Protein AF-A0A1H6LTG7-F1 (afdb_monomer_lite)

Structure (mmCIF, N/CA/C/O backbone):
data_AF-A0A1H6LTG7-F1
#
_entry.id   AF-A0A1H6LTG7-F1
#
loop_
_atom_site.group_PDB
_atom_site.id
_atom_site.type_symbol
_atom_site.label_atom_id
_atom_site.label_alt_id
_atom_site.label_comp_id
_atom_site.label_asym_id
_atom_site.label_entity_id
_atom_site.label_seq_id
_atom_site.pdbx_PDB_ins_code
_atom_site.Cartn_x
_atom_site.Cartn_y
_atom_site.Cartn_z
_atom_site.occupancy
_atom_site.B_iso_or_equiv
_atom_site.auth_seq_id
_atom_site.auth_comp_id
_atom_site.auth_asym_id
_atom_site.auth_atom_id
_atom_site.pdbx_PDB_model_num
ATOM 1 N N . MET A 1 1 ? -13.153 15.375 -0.959 1.00 77.06 1 MET A N 1
ATOM 2 C CA . MET A 1 1 ? -12.016 16.156 -0.412 1.00 77.06 1 MET A CA 1
ATOM 3 C C . MET A 1 1 ? -10.772 15.287 -0.510 1.00 77.06 1 MET A C 1
ATOM 5 O O . MET A 1 1 ? -10.849 14.149 -0.073 1.00 77.06 1 MET A O 1
ATOM 9 N N . LEU A 1 2 ? -9.687 15.782 -1.115 1.00 91.19 2 LEU A N 1
ATOM 10 C CA . LEU A 1 2 ? -8.405 15.071 -1.253 1.00 91.19 2 LEU A CA 1
ATOM 11 C C . LEU A 1 2 ? -7.515 15.289 -0.015 1.00 91.19 2 LEU A C 1
ATOM 13 O O . LEU A 1 2 ? -7.693 16.280 0.693 1.00 91.19 2 LEU A O 1
ATOM 17 N N . CYS A 1 3 ? -6.564 14.387 0.246 1.00 93.62 3 CYS A N 1
ATOM 18 C CA . CYS A 1 3 ? -5.505 14.611 1.236 1.00 93.62 3 CYS A CA 1
ATOM 19 C C . CYS A 1 3 ? -4.399 15.485 0.628 1.00 93.62 3 CYS A C 1
ATOM 21 O O . CYS A 1 3 ? -4.392 15.684 -0.585 1.00 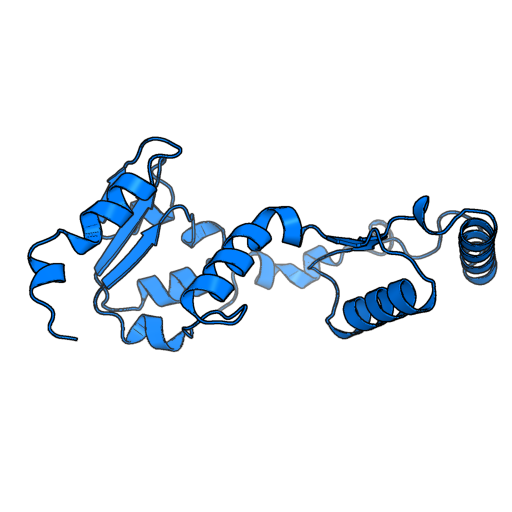93.62 3 CYS A O 1
ATOM 23 N N . ILE A 1 4 ? -3.449 15.965 1.440 1.00 92.00 4 ILE A N 1
ATOM 24 C CA . ILE A 1 4 ? -2.401 16.885 0.966 1.00 92.00 4 ILE A CA 1
ATOM 25 C C . ILE A 1 4 ? -1.670 16.355 -0.272 1.00 92.00 4 ILE A C 1
ATOM 27 O O . ILE A 1 4 ? -1.602 17.058 -1.267 1.00 92.00 4 ILE A O 1
ATOM 31 N N . LYS A 1 5 ? -1.281 15.071 -0.272 1.00 91.31 5 LYS A N 1
ATOM 32 C CA . LYS A 1 5 ? -0.599 14.426 -1.407 1.00 91.31 5 LYS A CA 1
ATOM 33 C C . LYS A 1 5 ? -1.408 14.493 -2.708 1.00 91.31 5 LYS A C 1
ATOM 35 O O . LYS A 1 5 ? -0.837 14.630 -3.779 1.00 91.31 5 LYS A O 1
ATOM 40 N N . GLY A 1 6 ? -2.734 14.378 -2.614 1.00 92.94 6 GLY A N 1
ATOM 41 C CA . GLY A 1 6 ? -3.620 14.497 -3.773 1.00 92.94 6 GLY A CA 1
ATOM 42 C C . GLY A 1 6 ? -3.869 15.949 -4.183 1.00 92.94 6 GLY A C 1
ATOM 43 O O . GLY A 1 6 ? -4.016 16.223 -5.367 1.00 92.94 6 GLY A O 1
ATOM 44 N N . GLN A 1 7 ? -3.908 16.881 -3.225 1.00 92.88 7 GLN A N 1
ATOM 45 C CA . GLN A 1 7 ? -4.085 18.311 -3.502 1.00 92.88 7 GLN A CA 1
ATOM 46 C C . GLN A 1 7 ? -2.851 18.917 -4.182 1.00 92.88 7 GLN A C 1
ATOM 48 O O . GLN A 1 7 ? -2.998 19.713 -5.101 1.00 92.88 7 GLN A O 1
ATOM 53 N N . THR A 1 8 ? -1.653 18.497 -3.775 1.00 91.88 8 THR A N 1
ATOM 54 C CA . THR A 1 8 ? -0.373 18.989 -4.302 1.00 91.88 8 THR A CA 1
ATOM 55 C C . THR A 1 8 ? 0.149 18.143 -5.465 1.00 91.88 8 THR A C 1
ATOM 57 O O . THR A 1 8 ? 1.322 18.231 -5.809 1.00 91.88 8 THR A O 1
ATOM 60 N N . LEU A 1 9 ? -0.683 17.295 -6.086 1.00 90.19 9 LEU A N 1
ATOM 61 C CA . LEU A 1 9 ? -0.235 16.378 -7.142 1.00 90.19 9 LEU A CA 1
ATOM 62 C C . LEU A 1 9 ? 0.473 17.118 -8.288 1.00 90.19 9 LEU A C 1
ATOM 64 O O . LEU A 1 9 ? 1.523 16.674 -8.744 1.00 90.19 9 LEU A O 1
ATOM 68 N N . LEU A 1 10 ? -0.062 18.264 -8.720 1.00 89.19 10 LEU A N 1
ATOM 69 C CA . LEU A 1 10 ? 0.536 19.060 -9.798 1.00 89.19 10 LEU A CA 1
ATOM 70 C C . LEU A 1 10 ? 1.923 19.604 -9.434 1.00 89.19 10 LEU A C 1
ATOM 72 O O . LEU A 1 10 ? 2.761 19.759 -10.313 1.00 89.19 10 LEU A O 1
ATOM 76 N N . GLU A 1 11 ? 2.193 19.820 -8.147 1.00 87.62 11 GLU A N 1
ATOM 77 C CA . GLU A 1 11 ? 3.511 20.236 -7.659 1.00 87.62 11 GLU A CA 1
ATOM 78 C C . GLU A 1 11 ? 4.522 19.080 -7.732 1.00 87.62 11 GLU A C 1
ATOM 80 O O . GLU A 1 11 ? 5.713 19.310 -7.911 1.00 87.62 11 GLU A O 1
ATOM 85 N N . THR A 1 12 ? 4.054 17.826 -7.654 1.00 83.44 12 THR A N 1
ATOM 86 C CA . THR A 1 12 ? 4.918 16.631 -7.732 1.00 83.44 12 THR A CA 1
ATOM 87 C C . THR A 1 12 ? 5.313 16.237 -9.151 1.00 83.44 12 THR A C 1
ATOM 89 O O . THR A 1 12 ? 6.240 15.450 -9.322 1.00 83.44 12 THR A O 1
ATOM 92 N N . VAL A 1 13 ? 4.642 16.781 -10.173 1.00 84.06 13 VAL A N 1
ATOM 93 C CA . VAL A 1 13 ? 5.032 16.556 -11.575 1.00 84.06 13 VAL A CA 1
ATOM 94 C C . VAL A 1 13 ? 6.415 17.161 -11.848 1.00 84.06 13 VAL A C 1
ATOM 96 O O . VAL A 1 13 ? 7.140 16.641 -12.694 1.00 84.06 13 VAL A O 1
ATOM 99 N N . GLY A 1 14 ? 6.810 18.188 -11.084 1.00 80.19 14 GLY A N 1
ATOM 100 C CA . GLY A 1 14 ? 8.103 18.855 -11.201 1.00 80.19 14 GLY A CA 1
ATOM 101 C C . GLY A 1 14 ? 8.227 19.693 -12.471 1.00 80.19 14 GLY A C 1
ATOM 102 O O . GLY A 1 14 ? 7.279 19.843 -13.246 1.00 80.19 14 GLY A O 1
ATOM 103 N N . THR A 1 15 ? 9.412 20.258 -12.683 1.00 82.00 15 THR A N 1
ATOM 104 C CA . THR A 1 15 ? 9.759 20.935 -13.934 1.00 82.00 15 THR A CA 1
ATOM 105 C C . THR A 1 15 ? 10.487 19.986 -14.879 1.00 82.00 15 THR A C 1
ATOM 107 O O . THR A 1 15 ? 10.930 18.905 -14.497 1.00 82.00 15 THR A O 1
ATOM 110 N N . ASP A 1 16 ? 10.682 20.419 -16.118 1.00 77.75 16 ASP A N 1
ATOM 111 C CA . ASP A 1 16 ? 11.511 19.716 -17.098 1.00 77.75 16 ASP A CA 1
ATOM 112 C C . ASP A 1 16 ? 12.950 19.454 -16.608 1.00 77.75 16 ASP A C 1
ATOM 114 O O . ASP A 1 16 ? 13.576 18.489 -17.040 1.00 77.75 16 ASP A O 1
ATOM 118 N N . ASN A 1 17 ? 13.456 20.250 -15.658 1.00 82.75 17 ASN A N 1
ATOM 119 C CA . ASN A 1 17 ? 14.774 20.042 -15.051 1.00 82.75 17 ASN A CA 1
ATOM 120 C C . ASN A 1 17 ? 14.797 18.909 -14.009 1.00 82.75 17 ASN A C 1
ATOM 122 O O . ASN A 1 17 ? 15.867 18.382 -13.714 1.00 82.75 17 ASN A O 1
ATOM 126 N N . ASP A 1 18 ? 13.637 18.523 -13.471 1.00 87.06 18 ASP A N 1
ATOM 127 C CA . ASP A 1 18 ? 13.499 17.492 -12.433 1.00 87.06 18 ASP A CA 1
ATOM 128 C C . ASP A 1 18 ? 13.127 16.120 -13.020 1.00 87.06 18 ASP A C 1
ATOM 130 O O . ASP A 1 18 ? 13.110 15.105 -12.319 1.00 87.06 18 ASP A O 1
ATOM 134 N N . ARG A 1 19 ? 12.802 16.078 -14.317 1.00 90.44 19 ARG A N 1
ATOM 135 C CA . ARG A 1 19 ? 12.249 14.906 -14.998 1.00 90.44 19 ARG A CA 1
ATOM 136 C C . ARG A 1 19 ? 13.238 14.290 -15.978 1.00 90.44 19 ARG A C 1
ATOM 138 O O . ARG A 1 19 ? 14.019 14.962 -16.646 1.00 90.44 19 ARG A O 1
ATOM 145 N N . LEU A 1 20 ? 13.130 12.976 -16.147 1.00 92.31 20 LEU A N 1
ATOM 146 C CA . LEU A 1 20 ? 13.819 12.260 -17.217 1.00 92.31 20 LEU A CA 1
ATOM 147 C C . LEU A 1 20 ? 13.077 12.489 -18.542 1.00 92.31 20 LEU A C 1
ATOM 149 O O . LEU A 1 20 ? 12.098 11.809 -18.837 1.00 92.31 20 LEU A O 1
ATOM 153 N N . LEU A 1 21 ? 13.533 13.469 -19.326 1.00 92.69 21 LEU A N 1
ATOM 154 C CA . LEU A 1 21 ? 12.914 13.833 -20.612 1.00 92.69 21 LEU A CA 1
ATOM 155 C C . LEU A 1 21 ? 13.499 13.094 -21.820 1.00 92.69 21 LEU A C 1
ATOM 157 O O . LEU A 1 21 ? 12.883 13.024 -22.881 1.00 92.69 21 LEU A O 1
ATOM 161 N N . LYS A 1 22 ? 14.712 12.565 -21.674 1.00 94.31 22 LYS A N 1
ATOM 162 C CA . LYS A 1 22 ? 15.433 11.830 -22.713 1.00 94.31 22 LYS A CA 1
ATOM 163 C C . LYS A 1 22 ? 16.238 10.695 -22.084 1.00 94.31 22 LYS A C 1
ATOM 165 O O . LYS A 1 22 ? 16.566 1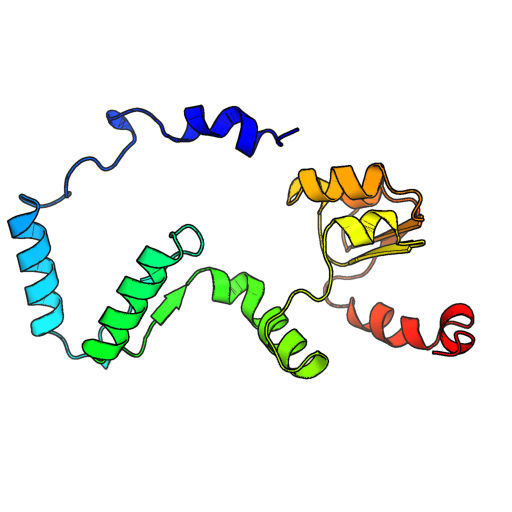0.784 -20.897 1.00 94.31 22 LYS A O 1
ATOM 170 N N . PRO A 1 23 ? 16.587 9.655 -22.855 1.00 95.88 23 PRO A N 1
ATOM 171 C CA . PRO A 1 23 ? 17.505 8.632 -22.386 1.00 95.88 23 PRO A CA 1
ATOM 172 C C . PRO A 1 23 ? 18.833 9.239 -21.928 1.00 95.88 23 PRO A C 1
ATOM 174 O O . PRO A 1 23 ? 19.305 10.235 -22.480 1.00 95.88 23 PRO A O 1
ATOM 177 N N . SER A 1 24 ? 19.456 8.619 -20.928 1.00 93.44 24 SER A N 1
ATOM 178 C CA . SER A 1 24 ? 20.779 9.029 -20.443 1.00 93.44 24 SER A CA 1
ATOM 179 C C . SER A 1 24 ? 21.906 8.676 -21.418 1.00 93.44 24 SER A C 1
ATOM 181 O O . SER A 1 24 ? 22.984 9.262 -21.338 1.00 93.44 24 SER A O 1
ATOM 183 N N . VAL A 1 25 ? 21.668 7.737 -22.341 1.00 91.25 25 VAL A N 1
ATOM 184 C CA . VAL A 1 25 ? 22.652 7.257 -23.318 1.00 91.25 25 VAL A CA 1
ATOM 185 C C . VAL A 1 25 ? 22.011 7.157 -24.702 1.00 91.25 25 VAL A C 1
ATOM 187 O O . VAL A 1 25 ? 21.153 6.304 -24.926 1.00 91.25 25 VAL A O 1
ATOM 190 N N . GLY A 1 26 ? 22.479 7.993 -25.633 1.00 94.25 26 GLY A N 1
ATOM 191 C CA . GLY A 1 26 ? 22.051 7.999 -27.035 1.00 94.25 26 GLY A CA 1
ATOM 192 C C . GLY A 1 26 ? 20.654 8.581 -27.276 1.00 94.25 26 GLY A C 1
ATOM 193 O O . GLY A 1 26 ? 20.045 9.218 -26.417 1.0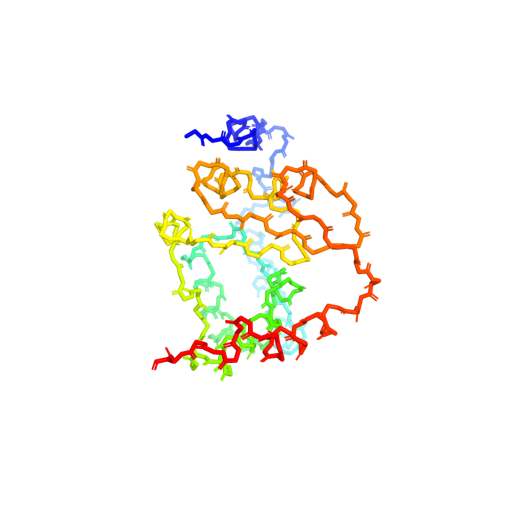0 94.25 26 GLY A O 1
ATOM 194 N N . THR A 1 27 ? 20.164 8.378 -28.492 1.00 97.25 27 THR A N 1
ATOM 195 C CA . THR A 1 27 ? 18.777 8.625 -28.904 1.00 97.25 27 THR A CA 1
ATOM 196 C C . THR A 1 27 ? 17.861 7.483 -28.460 1.00 97.25 27 THR A C 1
ATOM 198 O O . THR A 1 27 ? 18.328 6.386 -28.164 1.00 97.25 27 THR A O 1
ATOM 201 N N . TRP A 1 28 ? 16.541 7.700 -28.470 1.00 97.25 28 TRP A N 1
ATOM 202 C CA . TRP A 1 28 ? 15.560 6.652 -28.153 1.00 97.25 28 TRP A CA 1
ATOM 203 C C . TRP A 1 28 ? 15.787 5.356 -28.943 1.00 97.25 28 TRP A C 1
ATOM 205 O O . TRP A 1 28 ? 15.837 4.280 -28.347 1.00 97.25 28 TRP A O 1
ATOM 215 N N . ASP A 1 29 ? 16.001 5.452 -30.256 1.00 97.62 29 ASP A N 1
ATOM 216 C CA . ASP A 1 29 ? 16.251 4.284 -31.106 1.00 97.62 29 ASP A CA 1
ATOM 217 C C . ASP A 1 29 ? 17.539 3.547 -30.722 1.00 97.62 29 ASP A C 1
ATOM 219 O O . ASP A 1 29 ? 17.576 2.315 -30.715 1.00 97.62 29 ASP A O 1
ATOM 223 N N . GLU A 1 30 ? 18.604 4.281 -30.394 1.00 97.31 30 GLU A N 1
ATOM 224 C CA . GLU A 1 30 ? 19.878 3.701 -29.963 1.00 97.31 30 GLU A CA 1
ATOM 225 C C . GLU A 1 30 ? 19.752 3.025 -28.597 1.00 97.31 30 GLU A C 1
ATOM 227 O O . GLU A 1 30 ? 20.221 1.895 -28.430 1.00 97.31 30 GLU A O 1
ATOM 232 N N . THR A 1 31 ? 19.077 3.660 -27.634 1.00 97.56 31 THR A N 1
ATOM 233 C CA . THR A 1 31 ? 18.830 3.083 -26.308 1.00 97.56 31 THR A CA 1
ATOM 234 C C . THR A 1 31 ? 18.011 1.799 -26.419 1.00 97.56 31 THR A C 1
ATOM 236 O O . THR A 1 31 ? 18.400 0.771 -25.866 1.00 97.56 31 THR A O 1
ATOM 239 N N . ILE A 1 32 ? 16.909 1.818 -27.177 1.00 96.62 32 ILE A N 1
ATOM 240 C CA . ILE A 1 32 ? 16.036 0.650 -27.359 1.00 96.62 32 ILE A CA 1
ATOM 241 C C . ILE A 1 32 ? 16.801 -0.493 -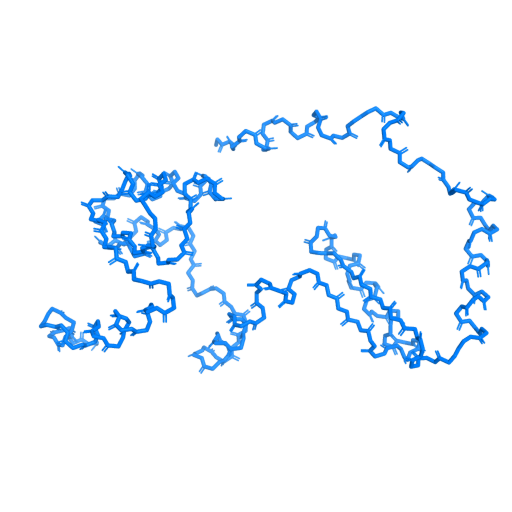28.034 1.00 96.62 32 ILE A C 1
ATOM 243 O O . ILE A 1 32 ? 16.741 -1.631 -27.565 1.00 96.62 32 ILE A O 1
ATOM 247 N N . LYS A 1 33 ? 17.571 -0.210 -29.096 1.00 97.06 33 LYS A N 1
ATOM 248 C CA . LYS A 1 33 ? 18.427 -1.216 -29.754 1.00 97.06 33 LYS A CA 1
ATOM 249 C C . LYS A 1 33 ? 19.459 -1.794 -28.789 1.00 97.06 33 LYS A C 1
ATOM 251 O O . LYS A 1 33 ? 19.681 -3.003 -28.793 1.00 97.06 33 LYS A O 1
ATOM 256 N N . THR A 1 34 ? 20.054 -0.953 -27.949 1.00 96.88 34 THR A N 1
ATOM 257 C CA . THR A 1 34 ? 21.037 -1.374 -26.945 1.00 96.88 34 THR A CA 1
ATOM 258 C C . THR A 1 34 ? 20.409 -2.315 -25.919 1.00 96.88 34 THR A C 1
ATOM 260 O O . THR A 1 34 ? 20.924 -3.412 -25.714 1.00 96.88 34 THR A O 1
ATOM 263 N N . ILE A 1 35 ? 19.256 -1.953 -25.343 1.00 95.81 35 ILE A N 1
ATOM 264 C CA . ILE A 1 35 ? 18.511 -2.809 -24.405 1.00 95.81 35 ILE A CA 1
ATOM 265 C C . ILE A 1 35 ? 18.136 -4.135 -25.078 1.00 95.81 35 ILE A C 1
ATOM 267 O O . ILE A 1 35 ? 18.382 -5.203 -24.522 1.00 95.81 35 ILE A O 1
ATOM 271 N N . ALA A 1 36 ? 17.612 -4.092 -26.306 1.00 96.25 36 ALA A N 1
ATOM 272 C CA . ALA A 1 36 ? 17.255 -5.297 -27.049 1.00 96.25 36 ALA A CA 1
ATOM 273 C C . ALA A 1 36 ? 18.465 -6.218 -27.286 1.00 96.25 36 ALA A C 1
ATOM 275 O O . ALA A 1 36 ? 18.340 -7.439 -27.181 1.00 96.25 36 ALA A O 1
ATOM 276 N N . ASN A 1 37 ? 19.639 -5.653 -27.578 1.00 97.12 37 ASN A N 1
ATOM 277 C CA . ASN A 1 37 ? 20.872 -6.419 -27.737 1.00 97.12 37 ASN A CA 1
ATOM 278 C C . ASN A 1 37 ? 21.334 -7.038 -26.414 1.00 97.12 37 ASN A C 1
ATOM 280 O O . ASN A 1 37 ? 21.680 -8.213 -26.405 1.00 97.12 37 ASN A O 1
ATOM 284 N N . ILE A 1 38 ? 21.262 -6.311 -25.295 1.00 95.94 38 ILE A N 1
ATOM 285 C CA . ILE A 1 38 ? 21.560 -6.863 -23.963 1.00 95.94 38 ILE A CA 1
ATOM 286 C C . ILE A 1 38 ? 20.651 -8.060 -23.672 1.00 95.94 38 ILE A C 1
ATOM 288 O O . ILE A 1 38 ? 21.137 -9.125 -23.299 1.00 95.94 38 ILE A O 1
ATOM 292 N N . PHE A 1 39 ? 19.347 -7.929 -23.912 1.00 96.56 39 PHE A N 1
ATOM 293 C CA . PHE A 1 39 ? 18.390 -9.017 -23.704 1.00 96.56 39 PHE A CA 1
ATOM 294 C C . PHE A 1 39 ? 18.693 -10.241 -24.585 1.00 96.56 39 PHE A C 1
ATOM 296 O O . PHE A 1 39 ? 18.570 -11.380 -24.134 1.00 96.56 39 PHE A O 1
ATOM 303 N N . ARG A 1 40 ? 19.090 -10.028 -25.848 1.00 96.44 40 ARG A N 1
ATOM 304 C CA . ARG A 1 40 ? 19.447 -11.111 -26.784 1.00 96.44 40 ARG A CA 1
ATOM 305 C C . ARG A 1 40 ? 20.758 -11.806 -26.423 1.00 96.44 40 ARG A C 1
ATOM 307 O O . ARG A 1 40 ? 20.869 -13.001 -26.673 1.00 96.44 40 ARG A O 1
ATOM 314 N N . SER A 1 41 ? 21.712 -11.074 -25.856 1.00 97.38 41 SER A N 1
ATOM 315 C CA . SER A 1 41 ? 23.043 -11.587 -25.513 1.00 97.38 41 SER A CA 1
ATOM 316 C C . SER A 1 41 ? 23.101 -12.323 -24.172 1.00 97.38 41 SER A C 1
ATOM 318 O O . SER A 1 41 ? 24.094 -12.994 -23.913 1.00 97.38 41 SER A O 1
ATOM 320 N N . ASN A 1 42 ? 22.069 -12.213 -23.330 1.00 97.00 42 ASN A N 1
ATOM 321 C CA . ASN A 1 42 ? 21.998 -12.880 -22.027 1.00 97.00 42 ASN A CA 1
ATOM 322 C C . ASN A 1 42 ? 20.983 -14.028 -22.043 1.00 97.00 42 ASN A C 1
ATOM 324 O O . ASN A 1 42 ? 20.009 -14.026 -22.814 1.00 97.00 42 ASN A O 1
ATOM 328 N N . LYS A 1 43 ? 21.198 -15.023 -21.176 1.00 96.50 43 LYS A N 1
ATOM 329 C CA . LYS A 1 43 ? 20.218 -16.096 -20.992 1.00 96.50 43 LYS A CA 1
ATOM 330 C C . LYS A 1 43 ? 18.975 -15.557 -20.283 1.00 96.50 43 LYS A C 1
ATOM 332 O O . LYS A 1 43 ? 19.012 -14.535 -19.605 1.00 96.50 43 LYS A O 1
ATOM 337 N N . LYS A 1 44 ? 17.834 -16.222 -20.466 1.00 94.62 44 LYS A N 1
ATOM 338 C CA . LYS A 1 44 ? 16.543 -15.711 -19.965 1.00 94.62 44 LYS A CA 1
ATOM 339 C C . LYS A 1 44 ? 16.423 -15.763 -18.444 1.00 94.62 44 LYS A C 1
ATOM 341 O O . LYS A 1 44 ? 15.777 -14.902 -17.861 1.00 94.62 44 LYS A O 1
ATOM 346 N N . ASP A 1 45 ? 17.073 -16.737 -17.824 1.00 95.31 45 ASP A N 1
ATOM 347 C CA . ASP A 1 45 ? 17.205 -16.909 -16.377 1.00 95.31 45 ASP A CA 1
ATOM 348 C C . ASP A 1 45 ? 18.156 -15.891 -15.724 1.00 95.31 45 ASP A C 1
ATOM 350 O O . ASP A 1 45 ? 18.048 -15.648 -14.525 1.00 95.31 45 ASP A O 1
ATOM 354 N N . GLU A 1 46 ? 19.027 -15.246 -16.503 1.00 96.00 46 GLU A N 1
ATOM 355 C CA . GLU A 1 46 ? 19.924 -14.170 -16.050 1.00 96.00 46 GLU A CA 1
ATOM 356 C C . GLU A 1 46 ? 19.254 -12.781 -16.091 1.00 96.00 46 GLU A C 1
ATOM 358 O O . GLU A 1 46 ? 19.827 -11.794 -15.631 1.00 96.00 46 GLU A O 1
ATOM 363 N N . ILE A 1 47 ? 18.034 -12.683 -16.630 1.00 96.62 47 ILE A N 1
ATOM 364 C CA . ILE A 1 47 ? 17.280 -11.431 -16.747 1.00 96.62 47 ILE A CA 1
ATOM 365 C C . ILE A 1 47 ? 16.194 -11.392 -15.672 1.00 96.62 47 ILE A C 1
ATOM 367 O O . ILE A 1 47 ? 15.462 -12.363 -15.476 1.00 96.62 47 ILE A O 1
ATOM 371 N N . ALA A 1 48 ? 16.056 -10.242 -15.009 1.00 96.06 48 ALA A N 1
ATOM 372 C CA . ALA A 1 48 ? 14.975 -9.966 -14.073 1.00 96.06 48 ALA A CA 1
ATOM 373 C C . ALA A 1 48 ? 14.288 -8.635 -14.391 1.00 96.06 48 ALA A C 1
ATOM 375 O O . ALA A 1 48 ? 14.934 -7.664 -14.790 1.00 96.06 48 ALA A O 1
ATOM 376 N N . LEU A 1 49 ? 12.971 -8.597 -14.193 1.00 95.75 49 LEU A N 1
ATOM 377 C CA . LEU A 1 49 ? 12.151 -7.397 -14.303 1.00 95.75 49 LEU A CA 1
ATOM 378 C C . LEU A 1 49 ? 11.613 -7.042 -12.918 1.00 95.75 49 LEU A C 1
ATOM 380 O O . LEU A 1 49 ? 10.837 -7.800 -12.337 1.00 95.75 49 LEU A O 1
ATOM 384 N N . TYR A 1 50 ? 12.010 -5.881 -12.404 1.00 96.00 50 TYR A N 1
ATOM 385 C CA . TYR A 1 50 ? 11.457 -5.324 -11.174 1.00 96.00 50 TYR A CA 1
ATOM 386 C C . TYR A 1 50 ? 10.523 -4.166 -11.524 1.00 96.00 50 TYR A C 1
ATOM 388 O O . TYR A 1 50 ? 10.965 -3.091 -11.927 1.00 96.00 50 TYR A O 1
ATOM 396 N N . LEU A 1 51 ? 9.223 -4.431 -11.447 1.00 95.50 51 LEU A N 1
ATOM 397 C CA . LEU A 1 51 ? 8.147 -3.530 -11.840 1.00 95.50 51 LEU A CA 1
ATOM 398 C C . LEU A 1 51 ? 7.660 -2.681 -10.660 1.00 95.50 51 LEU A C 1
ATOM 400 O O . LEU A 1 51 ? 8.123 -2.806 -9.524 1.00 95.50 51 LEU A O 1
ATOM 404 N N . SER A 1 52 ? 6.685 -1.819 -10.938 1.00 93.88 52 SER A N 1
ATOM 405 C CA . SER A 1 52 ? 6.159 -0.849 -9.986 1.00 93.88 52 SER A CA 1
ATOM 406 C C . SER A 1 52 ? 4.633 -0.916 -9.899 1.00 93.88 52 SER A C 1
ATOM 408 O O . SER A 1 52 ? 3.937 -0.919 -10.908 1.00 93.88 52 SER A O 1
ATOM 410 N N . GLY A 1 53 ? 4.107 -0.899 -8.673 1.00 91.38 53 GLY A N 1
ATOM 411 C CA . GLY A 1 53 ? 2.676 -0.766 -8.382 1.00 91.38 53 GLY A CA 1
ATOM 412 C C . GLY A 1 53 ? 2.109 0.633 -8.658 1.00 91.38 53 GLY A C 1
ATOM 413 O O . GLY A 1 53 ? 0.929 0.862 -8.426 1.00 91.38 53 GLY A O 1
ATOM 414 N N . GLN A 1 54 ? 2.939 1.574 -9.117 1.00 92.75 54 GLN A N 1
ATOM 415 C CA . GLN A 1 54 ? 2.532 2.895 -9.600 1.00 92.75 54 GLN A CA 1
ATOM 416 C C . GLN A 1 54 ? 2.297 2.917 -11.119 1.00 92.75 54 GLN A C 1
ATOM 418 O O . GLN A 1 54 ? 1.866 3.939 -11.648 1.00 92.75 54 GLN A O 1
ATOM 423 N N . MET A 1 55 ? 2.592 1.821 -11.824 1.00 94.62 55 MET A N 1
ATOM 424 C CA . MET A 1 55 ? 2.293 1.679 -13.249 1.00 94.62 55 MET A CA 1
ATOM 425 C C . MET A 1 55 ? 0.784 1.562 -13.486 1.00 94.62 55 MET A C 1
ATOM 427 O O . MET A 1 55 ? 0.041 1.083 -12.625 1.00 94.62 55 MET A O 1
ATOM 431 N N . LEU A 1 56 ? 0.337 1.962 -14.678 1.00 96.50 56 LEU A N 1
ATOM 432 C CA . LEU A 1 56 ? -1.032 1.703 -15.111 1.00 96.50 56 LEU A CA 1
ATOM 433 C C . LEU A 1 56 ? -1.243 0.200 -15.340 1.00 96.50 56 LEU A C 1
ATOM 435 O O . LEU A 1 56 ? -0.290 -0.558 -15.555 1.00 96.50 56 LEU A O 1
ATOM 439 N N . MET A 1 57 ? -2.503 -0.240 -15.313 1.00 94.81 57 MET A N 1
ATOM 440 C CA . MET A 1 57 ? -2.827 -1.653 -15.532 1.00 94.81 57 MET A CA 1
ATOM 441 C C . MET A 1 57 ? -2.403 -2.119 -16.927 1.00 94.81 57 MET A C 1
ATOM 443 O O . MET A 1 57 ? -1.915 -3.236 -17.087 1.00 94.81 57 MET A O 1
ATOM 447 N N . GLU A 1 58 ? -2.543 -1.254 -17.927 1.00 97.19 58 GLU A N 1
ATOM 448 C CA . GLU A 1 58 ? -2.146 -1.493 -19.309 1.00 97.19 58 GLU A CA 1
ATOM 449 C C . GLU A 1 58 ? -0.630 -1.693 -19.429 1.00 97.19 58 GLU A C 1
ATOM 451 O O . GLU A 1 58 ? -0.181 -2.634 -20.087 1.00 97.19 58 GLU A O 1
ATOM 456 N N . ASP A 1 59 ? 0.164 -0.869 -18.740 1.00 96.19 59 ASP A N 1
ATOM 457 C CA . ASP A 1 59 ? 1.625 -0.968 -18.756 1.00 96.19 59 ASP A CA 1
ATOM 458 C C . ASP A 1 59 ? 2.101 -2.261 -18.080 1.00 96.19 59 ASP A C 1
ATOM 460 O O . ASP A 1 59 ? 2.968 -2.966 -18.605 1.00 96.19 59 ASP A O 1
ATOM 464 N N . LEU A 1 60 ? 1.502 -2.612 -16.934 1.00 94.94 60 LEU A N 1
ATOM 465 C CA . LEU A 1 60 ? 1.775 -3.876 -16.245 1.00 94.94 60 LEU A CA 1
ATOM 466 C C . LEU A 1 60 ? 1.401 -5.078 -17.112 1.00 94.94 60 LEU A C 1
ATOM 468 O O . LEU A 1 60 ? 2.165 -6.043 -17.185 1.00 94.94 60 LEU A O 1
ATOM 472 N N . TYR A 1 61 ? 0.261 -5.014 -17.802 1.00 95.62 61 TYR A N 1
ATOM 473 C CA . TYR A 1 61 ? -0.171 -6.054 -18.729 1.00 95.62 61 TYR A CA 1
ATOM 474 C C . TYR A 1 61 ? 0.839 -6.246 -19.866 1.00 95.62 61 TYR A C 1
ATOM 476 O O . TYR A 1 61 ? 1.249 -7.376 -20.139 1.00 95.62 61 TYR A O 1
ATOM 484 N N . VAL A 1 62 ? 1.290 -5.160 -20.503 1.00 97.31 62 VAL A N 1
ATOM 485 C CA . VAL A 1 62 ? 2.290 -5.221 -21.580 1.00 97.31 62 VAL A CA 1
ATOM 486 C C . VAL A 1 62 ? 3.615 -5.786 -21.067 1.00 97.31 62 VAL A C 1
ATOM 488 O O . VAL A 1 62 ? 4.173 -6.680 -21.705 1.00 97.31 62 VAL A O 1
ATOM 491 N N . ALA A 1 63 ? 4.097 -5.332 -19.905 1.00 96.00 63 ALA A N 1
ATOM 492 C CA . ALA A 1 63 ? 5.336 -5.825 -19.305 1.00 96.00 63 ALA A CA 1
ATOM 493 C C . ALA A 1 63 ? 5.263 -7.326 -18.981 1.00 96.00 63 ALA A C 1
ATOM 495 O O . ALA A 1 63 ? 6.185 -8.081 -19.301 1.00 96.00 63 ALA A O 1
ATOM 496 N N . LYS A 1 64 ? 4.143 -7.780 -18.404 1.00 95.06 64 LYS A N 1
ATOM 497 C CA . LYS A 1 64 ? 3.909 -9.194 -18.093 1.00 95.06 64 LYS A CA 1
ATOM 498 C C . LYS A 1 64 ? 3.826 -10.043 -19.360 1.00 95.06 64 LYS A C 1
ATOM 500 O O . LYS A 1 64 ? 4.500 -11.068 -19.447 1.00 95.06 64 LYS A O 1
ATOM 505 N N . LYS A 1 65 ? 3.071 -9.590 -20.363 1.00 96.81 65 LYS A N 1
ATOM 506 C CA . LYS A 1 65 ? 2.953 -10.270 -21.659 1.00 96.81 65 LYS A CA 1
ATOM 507 C C . LYS A 1 65 ? 4.302 -10.376 -22.365 1.00 96.81 65 LYS A C 1
ATOM 509 O O . LYS A 1 65 ? 4.612 -11.419 -22.940 1.00 96.81 65 LYS A O 1
ATOM 514 N N . PHE A 1 66 ? 5.110 -9.318 -22.315 1.00 96.44 66 PHE A N 1
ATOM 515 C CA . PHE A 1 66 ? 6.473 -9.331 -22.835 1.00 96.44 66 PHE A CA 1
ATOM 516 C C . PHE A 1 66 ? 7.336 -10.366 -22.107 1.00 96.44 66 PHE A C 1
ATOM 518 O O . PHE A 1 66 ? 7.958 -11.190 -22.772 1.00 96.44 66 PHE A O 1
ATOM 525 N N . ALA A 1 67 ? 7.334 -10.369 -20.771 1.00 96.12 67 ALA A N 1
ATOM 526 C CA . ALA A 1 67 ? 8.105 -11.321 -19.974 1.00 96.12 67 ALA A CA 1
ATOM 527 C C . ALA A 1 67 ? 7.754 -12.774 -20.328 1.00 96.12 67 ALA A C 1
ATOM 529 O O . ALA A 1 67 ? 8.646 -13.566 -20.620 1.00 96.12 67 ALA A O 1
ATOM 530 N N . GLU A 1 68 ? 6.459 -13.098 -20.393 1.00 95.44 68 GLU A N 1
ATOM 531 C CA . GLU A 1 68 ? 5.978 -14.436 -20.754 1.00 95.44 68 GLU A CA 1
ATOM 532 C C . GLU A 1 68 ? 6.356 -14.823 -22.185 1.00 95.44 68 GLU A C 1
ATOM 534 O O . GLU A 1 68 ? 6.869 -15.915 -22.414 1.00 95.44 68 GLU A O 1
ATOM 539 N N . SER A 1 69 ? 6.173 -13.912 -23.144 1.00 95.81 69 SER A N 1
ATOM 540 C CA . SER A 1 69 ? 6.493 -14.172 -24.555 1.00 95.81 69 SER A CA 1
ATOM 541 C C . SER A 1 69 ? 8.001 -14.304 -24.797 1.00 95.81 69 SER A C 1
ATOM 543 O O . SER A 1 69 ? 8.423 -14.995 -25.721 1.00 95.81 69 SER A O 1
ATOM 545 N N . TYR A 1 70 ? 8.820 -13.628 -23.988 1.00 95.94 70 TYR A N 1
ATOM 546 C CA . TYR A 1 70 ? 10.280 -13.658 -24.082 1.00 95.94 70 TYR A CA 1
ATOM 547 C C . TYR A 1 70 ? 10.921 -14.793 -23.262 1.00 95.94 70 TYR A C 1
ATOM 549 O O . TYR A 1 70 ? 12.096 -15.108 -23.468 1.00 95.94 70 TYR A O 1
ATOM 557 N N . GLY A 1 71 ? 10.165 -15.408 -22.345 1.00 95.88 71 GLY A N 1
ATOM 558 C CA . GLY A 1 71 ? 10.624 -16.484 -21.463 1.00 95.88 71 GLY A CA 1
ATOM 559 C C . GLY A 1 71 ? 11.326 -16.015 -20.182 1.00 95.88 71 GLY A C 1
ATOM 560 O O . GLY A 1 71 ? 12.160 -16.745 -19.653 1.00 95.88 71 GLY A O 1
ATOM 561 N N . ILE A 1 72 ? 11.034 -14.806 -19.690 1.00 96.31 72 ILE A N 1
ATOM 562 C CA . ILE A 1 72 ? 11.573 -14.281 -18.423 1.00 96.31 72 ILE A CA 1
ATOM 563 C C . ILE A 1 72 ? 10.652 -14.690 -17.278 1.00 96.31 72 ILE A C 1
ATOM 565 O O . ILE A 1 72 ? 9.503 -14.254 -17.206 1.00 96.31 72 ILE A O 1
ATOM 569 N N . ASN A 1 73 ? 11.192 -15.474 -16.347 1.00 93.25 73 ASN A N 1
ATOM 570 C CA . ASN A 1 73 ? 10.453 -15.949 -15.175 1.00 93.25 73 ASN A CA 1
ATOM 571 C C . ASN A 1 73 ? 10.695 -15.097 -13.919 1.00 93.25 73 ASN A C 1
ATOM 573 O O . ASN A 1 73 ? 9.883 -15.123 -12.997 1.00 93.25 73 ASN A O 1
ATOM 577 N N . ASN A 1 74 ? 11.780 -14.319 -13.882 1.00 95.19 74 ASN A N 1
ATOM 578 C CA . ASN A 1 74 ? 12.138 -13.487 -12.734 1.00 95.19 74 ASN A CA 1
ATOM 579 C C . ASN A 1 74 ? 11.432 -12.126 -12.825 1.00 95.19 74 ASN A C 1
ATOM 581 O O . ASN A 1 74 ? 12.018 -11.136 -13.263 1.00 95.19 74 ASN A O 1
ATOM 585 N N . ILE A 1 75 ? 10.156 -12.086 -12.451 1.00 94.50 75 ILE A N 1
ATOM 586 C CA . ILE A 1 75 ? 9.336 -10.871 -12.457 1.00 94.50 75 ILE A CA 1
ATOM 587 C C . ILE A 1 75 ? 8.798 -10.586 -11.058 1.00 94.50 75 ILE A C 1
ATOM 589 O O . ILE A 1 75 ? 8.106 -11.410 -10.469 1.00 94.50 75 ILE A O 1
ATOM 593 N N . GLU A 1 76 ? 9.117 -9.409 -10.531 1.00 94.50 76 GLU A N 1
ATOM 594 C CA . GLU A 1 76 ? 8.728 -8.976 -9.188 1.00 94.50 76 GLU A CA 1
ATOM 595 C C . GLU A 1 76 ? 8.310 -7.505 -9.184 1.00 94.50 76 GLU A C 1
ATOM 597 O O . GLU A 1 76 ? 8.532 -6.778 -10.149 1.00 94.50 76 GLU A O 1
ATOM 602 N N . SER A 1 77 ? 7.688 -7.051 -8.097 1.00 93.38 77 SER A N 1
ATOM 603 C CA . SER A 1 77 ? 7.374 -5.632 -7.886 1.00 93.38 77 SER A CA 1
ATOM 604 C C . SER A 1 77 ? 7.401 -5.273 -6.405 1.00 93.38 77 SER A C 1
ATOM 606 O O . SER A 1 77 ? 7.388 -6.148 -5.536 1.00 93.38 77 SER A O 1
ATOM 608 N N . ASN A 1 78 ? 7.347 -3.977 -6.097 1.00 92.56 78 ASN A N 1
ATOM 609 C CA . ASN A 1 78 ? 7.229 -3.496 -4.718 1.00 92.56 78 ASN A CA 1
ATOM 610 C C . ASN A 1 78 ? 6.005 -4.070 -3.974 1.00 92.56 78 ASN A C 1
ATOM 612 O O . ASN A 1 78 ? 6.038 -4.172 -2.749 1.00 92.56 78 ASN A O 1
ATOM 616 N N . SER A 1 79 ? 4.956 -4.494 -4.689 1.00 87.12 79 SER A N 1
ATOM 617 C CA . SER A 1 79 ? 3.757 -5.103 -4.100 1.00 87.12 79 SER A CA 1
ATOM 618 C C . SER A 1 79 ? 4.044 -6.424 -3.375 1.00 87.12 79 SER A C 1
ATOM 620 O O . SER A 1 79 ? 3.316 -6.784 -2.449 1.00 87.12 79 SER A O 1
ATOM 622 N N . ARG A 1 80 ? 5.130 -7.130 -3.730 1.00 90.00 80 ARG A N 1
ATOM 623 C CA . ARG A 1 80 ? 5.551 -8.368 -3.056 1.00 90.00 80 ARG A CA 1
ATOM 624 C C . ARG A 1 80 ? 5.823 -8.148 -1.570 1.00 90.00 80 ARG A C 1
ATOM 626 O O . ARG A 1 80 ? 5.471 -8.992 -0.752 1.00 90.00 80 ARG A O 1
ATOM 633 N N . LEU A 1 81 ? 6.441 -7.018 -1.233 1.00 88.88 81 LEU A N 1
ATOM 634 C CA . LEU A 1 81 ? 6.890 -6.718 0.126 1.00 88.88 81 LEU A CA 1
ATOM 635 C C . LEU A 1 81 ? 5.750 -6.285 1.050 1.00 88.88 81 LEU A C 1
ATOM 637 O O . LEU A 1 81 ? 5.862 -6.460 2.258 1.00 88.88 81 LEU A O 1
ATOM 641 N N . CYS A 1 82 ? 4.672 -5.717 0.503 1.00 89.62 82 CYS A N 1
ATOM 642 C CA . CYS A 1 82 ? 3.580 -5.169 1.307 1.00 89.62 82 CYS A CA 1
ATOM 643 C C . CYS A 1 82 ? 2.284 -5.982 1.254 1.00 89.62 82 CYS A C 1
ATOM 645 O O . CYS A 1 82 ? 1.596 -6.049 2.266 1.00 89.62 82 CYS A O 1
ATOM 647 N N . MET A 1 83 ? 1.943 -6.596 0.116 1.00 92.38 83 MET A N 1
ATOM 648 C CA . MET A 1 83 ? 0.616 -7.195 -0.083 1.00 92.38 83 MET A CA 1
ATOM 649 C C . MET A 1 83 ? 0.627 -8.720 -0.179 1.00 92.38 83 MET A C 1
ATOM 651 O O . MET A 1 83 ? -0.413 -9.334 0.031 1.00 92.38 83 MET A O 1
ATOM 655 N N . TYR A 1 84 ? 1.764 -9.362 -0.472 1.00 91.50 84 TYR A N 1
ATOM 656 C CA . TYR A 1 84 ? 1.786 -10.796 -0.797 1.00 91.50 84 TYR A CA 1
ATOM 657 C C . TYR A 1 84 ? 1.232 -11.698 0.319 1.00 91.50 84 TYR A C 1
ATOM 659 O O . TYR A 1 84 ? 0.495 -12.641 0.044 1.00 91.50 84 TYR A O 1
ATOM 667 N N . SER A 1 85 ? 1.534 -11.397 1.585 1.00 92.44 85 SER A N 1
ATOM 668 C CA . SER A 1 85 ? 0.981 -12.139 2.727 1.00 92.44 85 SER A CA 1
ATOM 669 C C . SER A 1 85 ? -0.543 -12.012 2.816 1.00 92.44 85 SER A C 1
ATOM 671 O O . SER A 1 85 ? -1.227 -13.006 3.057 1.00 92.44 85 SER A O 1
ATOM 673 N N . THR A 1 86 ? -1.083 -10.817 2.566 1.00 92.50 86 THR A N 1
ATOM 674 C CA . THR A 1 86 ? -2.529 -10.561 2.515 1.00 92.50 86 THR A CA 1
ATOM 675 C C . THR A 1 86 ? -3.193 -11.295 1.353 1.00 92.50 86 THR A C 1
ATOM 677 O O . THR A 1 86 ? -4.237 -11.905 1.556 1.00 92.50 86 THR A O 1
ATOM 680 N N . VAL A 1 87 ? -2.573 -11.312 0.168 1.00 92.75 87 VAL A N 1
ATOM 681 C CA . VAL A 1 87 ? -3.069 -12.055 -1.006 1.00 92.75 87 VAL A CA 1
ATOM 682 C C . VAL A 1 87 ? -3.253 -13.537 -0.672 1.00 92.75 87 VAL A C 1
ATOM 684 O O . VAL A 1 87 ? -4.309 -14.118 -0.927 1.00 92.75 87 VAL A O 1
ATOM 687 N N . GLU A 1 88 ? -2.243 -14.161 -0.064 1.00 94.81 88 GLU A N 1
ATOM 688 C CA . GLU A 1 88 ? -2.304 -15.579 0.299 1.00 94.81 88 GLU A CA 1
ATOM 689 C C . GLU A 1 88 ? -3.321 -15.856 1.415 1.00 94.81 88 GLU A C 1
ATOM 691 O O . GLU A 1 88 ? -3.991 -16.889 1.387 1.00 94.81 88 GLU A O 1
ATOM 696 N N . ALA A 1 89 ? -3.493 -14.935 2.367 1.00 92.94 89 ALA A N 1
ATOM 697 C CA . ALA A 1 89 ? -4.539 -15.037 3.383 1.00 92.94 89 ALA A CA 1
ATOM 698 C C . ALA A 1 89 ? -5.949 -14.928 2.769 1.00 92.94 89 ALA A C 1
ATOM 700 O O . ALA A 1 89 ? -6.800 -15.772 3.047 1.00 92.94 89 ALA A O 1
ATOM 701 N N . ASN A 1 90 ? -6.179 -13.958 1.879 1.00 94.38 90 ASN A N 1
ATOM 702 C CA . ASN A 1 90 ? -7.462 -13.757 1.202 1.00 94.38 90 ASN A CA 1
ATOM 703 C C . ASN A 1 90 ? -7.838 -14.951 0.323 1.00 94.38 90 ASN A C 1
ATOM 705 O O . ASN A 1 90 ? -8.976 -15.405 0.371 1.00 94.38 90 ASN A O 1
ATOM 709 N N . LYS A 1 91 ? -6.885 -15.539 -0.408 1.00 95.38 91 LYS A N 1
ATOM 710 C CA . LYS A 1 91 ? -7.140 -16.771 -1.170 1.00 95.38 91 LYS A CA 1
ATOM 711 C C . LYS A 1 91 ? -7.569 -17.931 -0.273 1.00 95.38 91 LYS A C 1
ATOM 713 O O . LYS A 1 91 ? -8.465 -18.678 -0.649 1.00 95.38 91 LYS A O 1
ATOM 718 N N . ARG A 1 92 ? -6.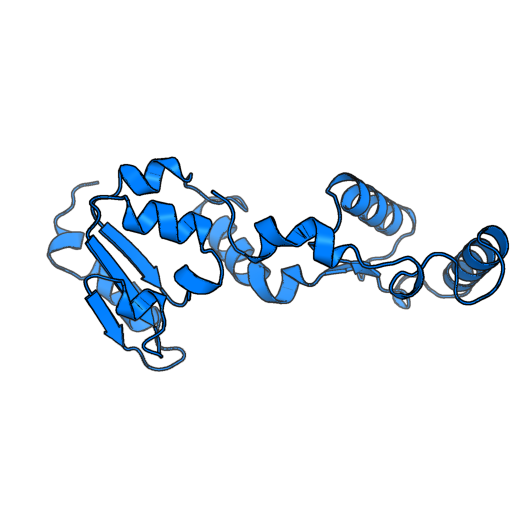964 -18.086 0.911 1.00 94.81 92 ARG A N 1
ATOM 719 C CA . ARG A 1 92 ? -7.356 -19.135 1.872 1.00 94.81 92 ARG A CA 1
ATOM 720 C C . ARG A 1 92 ? -8.732 -18.875 2.480 1.00 94.81 92 ARG A C 1
ATOM 722 O O . ARG A 1 92 ? -9.484 -19.823 2.667 1.00 94.81 92 ARG A O 1
ATOM 729 N N . ALA A 1 93 ? -9.047 -17.619 2.791 1.00 92.62 93 ALA A N 1
ATOM 730 C CA . ALA A 1 93 ? -10.300 -17.243 3.442 1.00 92.62 93 ALA A CA 1
ATOM 731 C C . ALA A 1 93 ? -11.491 -17.162 2.470 1.00 92.62 93 ALA A C 1
ATOM 733 O O . ALA A 1 93 ? -12.593 -17.582 2.810 1.00 92.62 93 ALA A O 1
ATOM 734 N N . TYR A 1 94 ? -11.272 -16.631 1.266 1.00 93.44 94 TYR A N 1
ATOM 735 C CA . TYR A 1 94 ? -12.321 -16.241 0.316 1.00 93.44 94 TYR A CA 1
ATOM 736 C C . TYR A 1 94 ? -12.194 -16.906 -1.062 1.00 93.44 94 TYR A C 1
ATOM 738 O O . TYR A 1 94 ? -13.033 -16.682 -1.929 1.00 93.44 94 TYR A O 1
ATOM 746 N N . GLY A 1 95 ? -11.149 -17.702 -1.302 1.00 94.62 95 GLY A N 1
ATOM 747 C CA . GLY A 1 95 ? -10.907 -18.369 -2.588 1.00 94.62 95 GLY A CA 1
ATOM 748 C C . GLY A 1 95 ? -10.308 -17.473 -3.678 1.00 94.62 95 GLY A C 1
ATOM 749 O O . GLY A 1 95 ? -9.965 -17.971 -4.749 1.00 94.62 95 GLY A O 1
ATOM 750 N N . ALA A 1 96 ? -10.149 -16.171 -3.426 1.00 93.94 96 ALA A N 1
ATOM 751 C CA . ALA A 1 96 ? -9.612 -15.212 -4.385 1.00 93.94 96 ALA A CA 1
ATOM 752 C C . ALA A 1 96 ? -8.861 -14.064 -3.693 1.00 93.94 96 ALA A C 1
ATOM 754 O O . ALA A 1 96 ? -9.060 -13.792 -2.509 1.00 93.94 96 ALA A O 1
ATOM 755 N N . ASP A 1 97 ? -8.006 -13.379 -4.454 1.00 92.88 97 ASP A N 1
ATOM 756 C CA . ASP A 1 97 ? -7.370 -12.131 -4.025 1.00 92.88 97 ASP A CA 1
ATOM 757 C C . ASP A 1 97 ? -8.361 -10.966 -4.148 1.00 92.88 97 ASP A C 1
ATOM 759 O O . ASP A 1 97 ? -8.425 -10.286 -5.172 1.00 92.88 97 ASP A O 1
ATOM 763 N N . ILE A 1 98 ? -9.206 -10.804 -3.129 1.00 90.25 98 ILE A N 1
ATOM 764 C CA . ILE A 1 98 ? -10.251 -9.778 -3.089 1.00 90.25 98 ILE A CA 1
ATOM 765 C C . ILE A 1 98 ? -10.206 -8.989 -1.786 1.00 90.25 98 ILE A C 1
ATOM 767 O O . ILE A 1 98 ? -9.841 -9.508 -0.733 1.00 90.25 98 ILE A O 1
ATOM 771 N N . VAL A 1 99 ? -10.657 -7.738 -1.853 1.00 88.50 99 VAL A N 1
ATOM 772 C CA . VAL A 1 99 ? -11.068 -6.980 -0.670 1.00 88.50 99 VAL A CA 1
ATOM 773 C C . VAL A 1 99 ? -12.583 -7.171 -0.537 1.00 88.50 99 VAL A C 1
ATOM 775 O O . VAL A 1 99 ? -13.308 -6.743 -1.432 1.00 88.50 99 VAL A O 1
ATOM 778 N N . PRO A 1 100 ? -13.082 -7.839 0.519 1.00 85.94 100 PRO A N 1
ATOM 779 C CA . PRO A 1 100 ? -14.478 -8.288 0.583 1.00 85.94 100 PRO A CA 1
ATOM 780 C C . PRO A 1 100 ? -15.487 -7.168 0.882 1.00 85.94 100 PRO A C 1
ATOM 782 O O . PRO A 1 100 ? -16.685 -7.429 0.925 1.00 85.94 100 PRO A O 1
ATOM 785 N N . VAL A 1 101 ? -15.015 -5.943 1.122 1.00 91.94 101 VAL A N 1
ATOM 786 C CA . VAL A 1 101 ? -15.824 -4.796 1.551 1.00 91.94 101 VAL A CA 1
ATOM 787 C C . VAL A 1 101 ? -15.534 -3.561 0.704 1.00 91.94 101 VAL A C 1
ATOM 789 O O . VAL A 1 101 ? -14.481 -3.433 0.078 1.00 91.94 101 VAL A O 1
ATOM 792 N N . SER A 1 102 ? -16.476 -2.631 0.727 1.00 94.12 102 SER A N 1
ATOM 793 C CA . SER A 1 102 ? -16.436 -1.331 0.072 1.00 94.12 102 SER A CA 1
ATOM 794 C C . SER A 1 102 ? -16.313 -0.192 1.093 1.00 94.12 102 SER A C 1
ATOM 796 O O . SER A 1 102 ? -16.370 -0.392 2.307 1.00 94.12 102 SER A O 1
ATOM 798 N N . TYR A 1 103 ? -16.158 1.045 0.612 1.00 94.25 103 TYR A N 1
ATOM 799 C CA . TYR A 1 103 ? -16.192 2.211 1.500 1.00 94.25 103 TYR A CA 1
ATOM 800 C C . TYR A 1 103 ? -17.578 2.489 2.083 1.00 94.25 103 TYR A C 1
ATOM 802 O O . TYR A 1 103 ? -17.653 3.100 3.148 1.00 94.25 103 TYR A O 1
ATOM 810 N N . ASP A 1 104 ? -18.652 2.034 1.440 1.00 95.19 104 ASP A N 1
ATOM 811 C CA . ASP A 1 104 ? -20.009 2.235 1.951 1.00 95.19 104 ASP A CA 1
ATOM 812 C C . ASP A 1 104 ? -20.249 1.410 3.222 1.00 95.19 104 ASP A C 1
ATOM 814 O O . ASP A 1 104 ? -20.909 1.877 4.153 1.00 95.19 104 ASP A O 1
ATOM 818 N N . ASP A 1 105 ? -19.604 0.245 3.332 1.00 96.31 105 ASP A N 1
ATOM 819 C CA . ASP A 1 105 ? -19.688 -0.627 4.508 1.00 96.31 105 ASP A CA 1
ATOM 820 C C . ASP A 1 105 ? -19.151 0.042 5.784 1.00 96.31 105 ASP A C 1
ATOM 822 O O . ASP A 1 105 ? -19.601 -0.269 6.887 1.00 96.31 105 ASP A O 1
ATOM 826 N N . ILE A 1 106 ? -18.260 1.035 5.657 1.00 96.94 106 ILE A N 1
ATOM 827 C CA . ILE A 1 106 ? -17.770 1.838 6.792 1.00 96.94 106 ILE A CA 1
ATOM 828 C C . ILE A 1 106 ? -18.931 2.544 7.506 1.00 96.94 106 ILE A C 1
ATOM 830 O O . ILE A 1 106 ? -18.903 2.703 8.725 1.00 96.94 106 ILE A O 1
ATOM 834 N N . PHE A 1 107 ? -19.956 2.975 6.768 1.00 97.00 107 PHE A N 1
ATOM 835 C CA . PHE A 1 107 ? -21.115 3.665 7.336 1.00 97.00 107 PHE A CA 1
ATOM 836 C C . PHE A 1 107 ? -22.175 2.719 7.902 1.00 97.00 107 PHE A C 1
ATOM 838 O O . PHE A 1 107 ? -23.034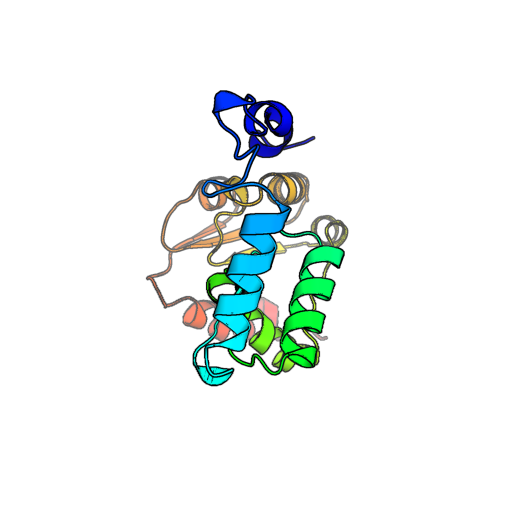 3.168 8.661 1.00 97.00 107 PHE A O 1
ATOM 845 N N . LEU A 1 108 ? -22.108 1.435 7.546 1.00 96.62 108 LEU A N 1
ATOM 846 C CA . LEU A 1 108 ? -22.983 0.383 8.063 1.00 96.62 108 LEU A CA 1
ATOM 847 C C . LEU A 1 108 ? -22.400 -0.294 9.309 1.00 96.62 108 LEU A C 1
ATOM 849 O O . LEU A 1 108 ? -23.138 -0.908 10.077 1.00 96.62 108 LEU A O 1
ATOM 853 N N . ALA A 1 109 ? -21.088 -0.184 9.517 1.00 95.94 109 ALA A N 1
ATOM 854 C CA . ALA A 1 109 ? -20.406 -0.790 10.646 1.00 95.94 109 ALA A CA 1
ATOM 855 C C . ALA A 1 109 ? -20.848 -0.178 11.988 1.00 95.94 109 ALA A C 1
ATOM 857 O O . ALA A 1 109 ? -20.850 1.037 12.177 1.00 95.94 109 ALA A O 1
ATOM 858 N N . GLU A 1 110 ? -21.144 -1.039 12.961 1.00 95.38 110 GLU A N 1
ATOM 859 C CA . GLU A 1 110 ? -21.329 -0.642 14.365 1.00 95.38 110 GLU A CA 1
ATOM 860 C C . GLU A 1 110 ? -19.984 -0.514 15.095 1.00 95.38 110 GLU A C 1
ATOM 862 O O . GLU A 1 110 ? -19.850 0.206 16.084 1.00 95.38 110 GLU A O 1
ATOM 867 N N . THR A 1 111 ? -18.964 -1.234 14.627 1.00 94.06 111 THR A N 1
ATOM 868 C CA . THR A 1 111 ? -17.619 -1.243 15.204 1.00 94.06 111 THR A CA 1
ATOM 869 C C . THR A 1 111 ? -16.589 -1.417 14.098 1.00 94.06 111 THR A C 1
ATOM 871 O O . THR A 1 111 ? -16.767 -2.247 13.208 1.00 94.06 111 THR A O 1
ATOM 874 N N . ILE A 1 112 ? -15.503 -0.649 14.163 1.00 96.31 112 ILE A N 1
ATOM 875 C CA . ILE A 1 112 ? -14.396 -0.705 13.206 1.00 96.31 112 ILE A CA 1
ATOM 876 C C . ILE A 1 112 ? -13.115 -1.031 13.968 1.00 96.31 112 ILE A C 1
ATOM 878 O O . ILE A 1 112 ? -12.698 -0.272 14.841 1.00 96.31 112 ILE A O 1
ATOM 882 N N . PHE A 1 113 ? -12.472 -2.140 13.604 1.00 94.56 113 PHE A N 1
ATOM 883 C CA . PHE A 1 113 ? -11.155 -2.514 14.113 1.00 94.56 113 PHE A CA 1
ATOM 884 C C . PHE A 1 113 ? -10.067 -2.072 13.134 1.00 94.56 113 PHE A C 1
ATOM 886 O O . PHE A 1 113 ? -10.068 -2.463 11.969 1.00 94.56 113 PHE A O 1
ATOM 893 N N . ILE A 1 114 ? -9.115 -1.279 13.622 1.00 96.38 114 ILE A N 1
ATOM 894 C CA . ILE A 1 114 ? -7.913 -0.874 12.895 1.00 96.38 114 ILE A CA 1
ATOM 895 C C . ILE A 1 114 ? -6.708 -1.509 13.590 1.00 96.38 114 ILE A C 1
ATOM 897 O O . ILE A 1 114 ? -6.238 -1.003 14.609 1.00 96.38 114 ILE A O 1
ATOM 901 N N . ILE A 1 115 ? -6.227 -2.626 13.047 1.00 95.38 115 ILE A N 1
ATOM 902 C CA . ILE A 1 115 ? -5.133 -3.427 13.616 1.00 95.38 115 ILE A CA 1
ATOM 903 C C . ILE A 1 115 ? -3.875 -3.228 12.768 1.00 95.38 115 ILE A C 1
ATOM 905 O O . ILE A 1 115 ? -3.928 -3.389 11.549 1.00 95.38 115 ILE A O 1
ATOM 909 N N . GLY A 1 116 ? -2.762 -2.837 13.395 1.00 94.38 116 GLY A N 1
ATOM 910 C CA . GLY A 1 116 ? -1.457 -2.716 12.732 1.00 94.38 116 GLY A CA 1
ATOM 911 C C . GLY A 1 116 ? -1.406 -1.678 11.602 1.00 94.38 116 GLY A C 1
ATOM 912 O O . GLY A 1 116 ? -0.619 -1.815 10.668 1.00 94.38 116 GLY A O 1
ATOM 913 N N . SER A 1 117 ? -2.263 -0.650 11.640 1.00 95.38 117 SER A N 1
ATOM 914 C CA . SER A 1 117 ? -2.383 0.334 10.560 1.00 95.38 117 SER A CA 1
ATOM 915 C C . SER A 1 117 ? -2.550 1.759 11.077 1.00 95.38 117 SER A C 1
ATOM 917 O O . SER A 1 117 ? -3.524 2.092 11.754 1.00 95.38 117 SER A O 1
ATOM 919 N N . ASN A 1 118 ? -1.664 2.661 10.642 1.00 96.44 118 ASN A N 1
ATOM 920 C CA . ASN A 1 118 ? -1.817 4.097 10.870 1.00 96.44 118 ASN A CA 1
ATOM 921 C C . ASN A 1 118 ? -2.681 4.755 9.774 1.00 96.44 118 ASN A C 1
ATOM 923 O O . ASN A 1 118 ? -2.237 5.631 9.026 1.00 96.44 118 ASN A O 1
ATOM 927 N N . THR A 1 119 ? -3.939 4.319 9.673 1.00 97.06 119 THR A N 1
ATOM 928 C CA . THR A 1 119 ? -4.893 4.724 8.622 1.00 97.06 119 THR A CA 1
ATOM 929 C C . THR A 1 119 ? -5.069 6.245 8.529 1.00 97.06 119 THR A C 1
ATOM 931 O O . THR A 1 119 ? -5.198 6.772 7.427 1.00 97.06 119 THR A O 1
ATOM 934 N N . ALA A 1 120 ? -5.013 6.975 9.647 1.00 96.75 120 ALA A N 1
ATOM 935 C CA . ALA A 1 120 ? -5.140 8.432 9.666 1.00 96.75 120 ALA A CA 1
ATOM 936 C C . ALA A 1 120 ? -4.084 9.158 8.816 1.00 96.75 120 ALA A C 1
ATOM 938 O O . ALA A 1 120 ? -4.418 10.156 8.175 1.00 96.75 120 ALA A O 1
ATOM 939 N N . ASP A 1 121 ? -2.851 8.648 8.784 1.00 95.56 121 ASP A N 1
ATOM 940 C CA . ASP A 1 121 ? -1.734 9.273 8.069 1.00 95.56 121 ASP A CA 1
ATOM 941 C C . ASP A 1 121 ? -1.484 8.593 6.708 1.00 95.56 121 ASP A C 1
ATOM 943 O O . ASP A 1 121 ? -1.231 9.262 5.698 1.00 95.56 121 ASP A O 1
ATOM 947 N N . CYS A 1 122 ? -1.615 7.262 6.651 1.00 96.00 122 CYS A N 1
ATOM 948 C CA . CYS A 1 122 ? -1.373 6.468 5.443 1.00 96.00 122 CYS A CA 1
ATOM 949 C C . CYS A 1 122 ? -2.549 6.516 4.454 1.00 96.00 122 CYS A C 1
ATOM 951 O O . CYS A 1 122 ? -2.327 6.662 3.252 1.00 96.00 122 CYS A O 1
ATOM 953 N N . HIS A 1 123 ? -3.793 6.503 4.950 1.00 96.19 123 HIS A N 1
ATOM 954 C CA . HIS A 1 123 ? -5.021 6.500 4.145 1.00 96.19 123 HIS A CA 1
ATOM 955 C C . HIS A 1 123 ? -6.026 7.576 4.615 1.00 96.19 123 HIS A C 1
ATOM 957 O O . HIS A 1 123 ? -7.155 7.251 4.998 1.00 96.19 123 HIS A O 1
ATOM 963 N N . PRO A 1 124 ? -5.675 8.882 4.567 1.00 96.12 124 PRO A N 1
ATOM 964 C CA . PRO A 1 124 ? -6.466 9.927 5.228 1.00 96.12 124 PRO A CA 1
ATOM 965 C C . PRO A 1 124 ? -7.903 10.055 4.710 1.00 96.12 124 PRO A C 1
ATOM 967 O O . PRO A 1 124 ? -8.788 10.497 5.439 1.00 96.12 124 PRO A O 1
ATOM 970 N N . ILE A 1 125 ? -8.151 9.677 3.451 1.00 95.69 125 ILE A N 1
ATOM 971 C CA . ILE A 1 125 ? -9.497 9.684 2.864 1.00 95.69 125 ILE A CA 1
ATOM 972 C C . ILE A 1 125 ? -10.371 8.602 3.490 1.00 95.69 125 ILE A C 1
ATOM 974 O O . ILE A 1 125 ? -11.473 8.908 3.936 1.00 95.69 125 ILE A O 1
ATOM 978 N N . VAL A 1 126 ? -9.848 7.381 3.614 1.00 95.56 126 VAL A N 1
ATOM 979 C CA . VAL A 1 126 ? -10.532 6.277 4.299 1.00 95.56 126 VAL A CA 1
ATOM 980 C C . VAL A 1 126 ? -10.788 6.647 5.756 1.00 95.56 126 VAL A C 1
ATOM 982 O O . VAL A 1 126 ? -11.914 6.549 6.234 1.00 95.56 126 VAL A O 1
ATOM 985 N N . PHE A 1 127 ? -9.786 7.198 6.447 1.00 96.88 127 PHE A N 1
ATOM 986 C CA . PHE A 1 127 ? -9.958 7.624 7.836 1.00 96.88 127 PHE A CA 1
ATOM 987 C C . PHE A 1 127 ? -10.976 8.763 8.000 1.00 96.88 127 PHE A C 1
ATOM 989 O O . PHE A 1 127 ? -11.636 8.874 9.031 1.00 96.88 127 PHE A O 1
ATOM 996 N N . ASN A 1 128 ? -11.147 9.624 6.993 1.00 95.44 128 ASN A N 1
ATOM 997 C CA . ASN A 1 128 ? -12.215 10.621 7.004 1.00 95.44 128 ASN A CA 1
ATOM 998 C C . ASN A 1 128 ? -13.608 9.986 6.931 1.00 95.44 128 ASN A C 1
ATOM 1000 O O . ASN A 1 128 ? -14.521 10.537 7.542 1.00 95.44 128 ASN A O 1
ATOM 1004 N N . TYR A 1 129 ? -13.778 8.865 6.226 1.00 96.62 129 TYR A N 1
ATOM 1005 C CA . TYR A 1 129 ? -15.024 8.097 6.266 1.00 96.62 129 TYR A CA 1
ATOM 1006 C C . TYR A 1 129 ? -15.230 7.456 7.640 1.00 96.62 129 TYR A C 1
ATOM 1008 O O . TYR A 1 129 ? -16.291 7.644 8.225 1.00 96.62 129 TYR A O 1
ATOM 1016 N N . VAL A 1 130 ? -14.190 6.841 8.216 1.00 97.44 130 VAL A N 1
ATOM 1017 C CA . VAL A 1 130 ? -14.238 6.270 9.578 1.00 97.44 130 VAL A CA 1
ATOM 1018 C C . VAL A 1 130 ? -14.691 7.314 10.606 1.00 97.44 130 VAL A C 1
ATOM 1020 O O . VAL A 1 130 ? -15.644 7.075 11.336 1.00 97.44 130 VAL A O 1
ATOM 1023 N N . LYS A 1 131 ? -14.107 8.519 10.602 1.00 96.12 131 LYS A N 1
ATOM 1024 C CA . LYS A 1 131 ? -14.510 9.616 11.509 1.00 96.12 131 LYS A CA 1
ATOM 1025 C C . LYS A 1 131 ? -15.947 10.113 11.318 1.00 96.12 131 LYS A C 1
ATOM 1027 O O . LYS A 1 131 ? -16.477 10.770 12.205 1.00 96.12 131 LYS A O 1
ATOM 1032 N N . LYS A 1 132 ? -16.527 9.926 10.129 1.00 96.31 132 LYS A N 1
ATOM 1033 C CA . LYS A 1 132 ? -17.915 10.314 9.827 1.00 96.31 132 LYS A CA 1
ATOM 1034 C C . LYS A 1 132 ? -18.905 9.189 10.116 1.00 96.31 132 LYS A C 1
ATOM 1036 O O . LYS A 1 132 ? -20.107 9.450 10.137 1.00 96.31 132 LYS A O 1
ATOM 1041 N N . SER A 1 133 ? -18.418 7.962 10.280 1.00 97.12 133 SER A N 1
ATOM 1042 C CA . SER A 1 133 ? -19.237 6.842 10.719 1.00 97.12 133 SER A CA 1
ATOM 1043 C C . SER A 1 133 ? -19.710 7.062 12.160 1.00 97.12 133 SER A C 1
ATOM 1045 O O . SER A 1 133 ? -19.159 7.882 12.895 1.00 97.12 133 SER A O 1
ATOM 1047 N N . LYS A 1 134 ? -20.747 6.323 12.559 1.00 96.50 134 LYS A N 1
ATOM 1048 C CA . LYS A 1 134 ? -21.189 6.238 13.960 1.00 96.50 134 LYS A CA 1
ATOM 1049 C C . LYS A 1 134 ? -20.591 5.020 14.675 1.00 96.50 134 LYS A C 1
ATOM 1051 O O . LYS A 1 134 ? -21.046 4.681 15.763 1.00 96.50 134 LYS A O 1
ATOM 1056 N N . ALA A 1 135 ? -19.638 4.343 14.036 1.00 97.44 135 ALA A N 1
ATOM 1057 C CA . ALA A 1 135 ? -19.046 3.126 14.556 1.00 97.44 135 ALA A CA 1
ATOM 1058 C C . ALA A 1 135 ? -18.175 3.429 15.775 1.00 97.44 135 ALA A C 1
ATOM 1060 O O . ALA A 1 135 ? -17.494 4.452 15.816 1.00 97.44 135 ALA A O 1
ATOM 1061 N N . PHE A 1 136 ? -18.133 2.494 16.720 1.00 97.50 136 PHE A N 1
ATOM 1062 C CA . PHE A 1 136 ? -17.108 2.489 17.755 1.00 97.50 136 PHE A CA 1
ATOM 1063 C C . PHE A 1 136 ? -15.766 2.067 17.141 1.00 97.50 136 PHE A C 1
ATOM 1065 O O . PHE A 1 136 ? -15.653 0.981 16.566 1.00 97.50 136 PHE A O 1
ATOM 1072 N N . VAL A 1 137 ? -14.745 2.915 17.222 1.00 98.00 137 VAL A N 1
ATOM 1073 C CA . VAL A 1 137 ? -13.452 2.696 16.566 1.00 98.00 137 VAL A CA 1
ATOM 1074 C C . VAL A 1 137 ? -12.434 2.159 17.567 1.00 98.00 137 VAL A C 1
ATOM 1076 O O . VAL A 1 137 ? -12.051 2.836 18.522 1.00 98.00 137 VAL A O 1
ATOM 1079 N N . VAL A 1 138 ? -11.940 0.949 17.311 1.00 96.56 138 VAL A N 1
ATOM 1080 C CA . VAL A 1 138 ? -10.868 0.308 18.079 1.00 96.56 138 VAL A CA 1
ATOM 1081 C C . VAL A 1 138 ? -9.580 0.351 17.269 1.00 96.56 138 VAL A C 1
ATOM 1083 O O . VAL A 1 138 ? -9.542 -0.114 16.132 1.00 96.56 138 VAL A O 1
ATOM 1086 N N . CYS A 1 139 ? -8.504 0.864 17.856 1.00 97.12 139 CYS A N 1
ATOM 1087 C CA . CYS A 1 139 ? -7.169 0.816 17.276 1.00 97.12 139 CYS A CA 1
ATOM 1088 C C . CYS A 1 139 ? -6.269 -0.106 18.098 1.00 97.12 139 CYS A C 1
ATOM 1090 O O . CYS A 1 139 ? -6.101 0.095 19.300 1.00 97.12 139 CYS A O 1
ATOM 1092 N N . VAL A 1 140 ? -5.686 -1.100 17.433 1.00 95.69 140 VAL A N 1
ATOM 1093 C CA . VAL A 1 140 ? -4.720 -2.041 18.003 1.00 95.69 140 VAL A CA 1
ATOM 1094 C C . VAL A 1 140 ? -3.371 -1.775 17.347 1.00 95.69 140 VAL A C 1
ATOM 1096 O O . VAL A 1 140 ? -3.224 -1.957 16.139 1.00 95.69 140 VAL A O 1
ATOM 1099 N N . ASP A 1 141 ? -2.403 -1.290 18.119 1.00 96.00 141 ASP A N 1
ATOM 1100 C CA . ASP A 1 141 ? -1.094 -0.889 17.590 1.00 96.00 141 ASP A CA 1
ATOM 1101 C C . ASP A 1 141 ? -0.030 -0.922 18.704 1.00 96.00 141 ASP A C 1
ATOM 1103 O O . ASP A 1 141 ? -0.341 -0.847 19.895 1.00 96.00 141 ASP A O 1
ATOM 1107 N N . VAL A 1 142 ? 1.246 -1.007 18.334 1.00 96.19 142 VAL A N 1
ATOM 1108 C CA . VAL A 1 142 ? 2.379 -0.948 19.274 1.00 96.19 142 VAL A CA 1
ATOM 1109 C C . VAL A 1 142 ? 2.589 0.483 19.773 1.00 96.19 142 VAL A C 1
ATOM 1111 O O . VAL A 1 142 ? 2.949 0.717 20.934 1.00 96.19 142 VAL A O 1
ATOM 1114 N N . TYR A 1 143 ? 2.337 1.467 18.907 1.00 94.81 143 TYR A N 1
ATOM 1115 C CA . TYR A 1 143 ? 2.529 2.883 19.204 1.00 94.81 143 TYR A CA 1
ATOM 1116 C C . TYR A 1 143 ? 1.204 3.636 19.251 1.00 94.81 143 TYR A C 1
ATOM 1118 O O . TYR A 1 143 ? 0.259 3.346 18.524 1.00 94.81 143 TYR A O 1
ATOM 1126 N N . LYS A 1 144 ? 1.148 4.695 20.066 1.00 96.38 144 LYS A N 1
ATOM 1127 C CA . LYS A 1 144 ? -0.008 5.600 20.102 1.00 96.38 144 LYS A CA 1
ATOM 1128 C C . LYS A 1 144 ? 0.037 6.580 18.919 1.00 96.38 144 LYS A C 1
ATOM 1130 O O . LYS A 1 144 ? 0.338 7.766 19.089 1.00 96.38 144 LYS A O 1
ATOM 1135 N N . THR A 1 145 ? -0.220 6.056 17.720 1.00 97.06 145 THR A N 1
ATOM 1136 C CA . THR A 1 145 ? -0.240 6.770 16.432 1.00 97.06 145 THR A CA 1
ATOM 1137 C C . THR A 1 145 ? -1.356 7.821 16.350 1.00 97.06 145 THR A C 1
ATOM 1139 O O . THR A 1 145 ? -2.206 7.936 17.237 1.00 97.06 145 THR A O 1
ATOM 1142 N N . THR A 1 146 ? -1.382 8.615 15.273 1.00 97.31 146 THR A N 1
ATOM 1143 C CA . THR A 1 146 ? -2.486 9.553 14.993 1.00 97.31 146 THR A CA 1
ATOM 1144 C C . THR A 1 146 ? -3.834 8.835 14.935 1.00 97.31 146 THR A C 1
ATOM 1146 O O . THR A 1 146 ? -4.830 9.367 15.423 1.00 97.31 146 THR A O 1
ATOM 1149 N N . THR A 1 147 ? -3.852 7.622 14.378 1.00 98.00 147 THR A N 1
ATOM 1150 C CA . THR A 1 147 ? -5.031 6.749 14.334 1.00 98.00 147 THR A CA 1
ATOM 1151 C C . THR A 1 147 ? -5.491 6.387 15.744 1.00 98.00 147 THR A C 1
ATOM 1153 O O . THR A 1 147 ? -6.633 6.671 16.101 1.00 98.00 147 THR A O 1
ATOM 1156 N N . ALA A 1 148 ? -4.582 5.884 16.585 1.00 97.56 148 ALA A N 1
ATOM 1157 C CA . ALA A 1 148 ? -4.882 5.521 17.970 1.00 97.56 148 ALA A CA 1
ATOM 1158 C C . ALA A 1 148 ? -5.417 6.699 18.800 1.00 97.56 148 ALA A C 1
ATOM 1160 O O . ALA A 1 148 ? -6.359 6.546 19.567 1.00 97.56 148 ALA A O 1
ATOM 1161 N N . LYS A 1 149 ? -4.849 7.901 18.631 1.00 97.62 149 LYS A N 1
ATOM 1162 C CA . LYS A 1 149 ? -5.300 9.118 19.337 1.00 97.62 149 LYS A CA 1
ATOM 1163 C C . LYS A 1 149 ? -6.715 9.564 18.957 1.00 97.62 149 LYS A C 1
ATOM 1165 O O . LYS A 1 149 ? -7.309 10.334 19.702 1.00 97.62 149 LYS A O 1
ATOM 1170 N N . LYS A 1 150 ? -7.205 9.153 17.787 1.00 97.25 150 LYS A N 1
ATOM 1171 C CA . LYS A 1 150 ? -8.512 9.532 17.230 1.00 97.25 150 LYS A CA 1
ATOM 1172 C C . LYS A 1 150 ? -9.519 8.375 17.244 1.00 97.25 150 LYS A C 1
ATOM 1174 O O . LYS A 1 150 ? -10.572 8.513 16.634 1.00 97.25 150 LYS A O 1
ATOM 1179 N N . SER A 1 151 ? -9.171 7.256 17.875 1.00 97.69 151 SER A N 1
ATOM 1180 C CA . SER A 1 151 ? -10.042 6.091 18.049 1.00 97.69 151 SER A CA 1
ATOM 1181 C C . SER A 1 151 ? -10.668 6.121 19.443 1.00 97.69 151 SER A C 1
ATOM 1183 O O . SER A 1 151 ? -10.062 6.668 20.367 1.00 97.69 151 SER A O 1
ATOM 1185 N N . ASP A 1 152 ? -11.850 5.531 19.602 1.00 98.19 152 ASP A N 1
ATOM 1186 C CA . ASP A 1 152 ? -12.557 5.470 20.887 1.00 98.19 152 ASP A CA 1
ATOM 1187 C C . ASP A 1 152 ? -11.822 4.587 21.902 1.00 98.19 152 ASP A C 1
ATOM 1189 O O . ASP A 1 152 ? -11.769 4.899 23.093 1.00 98.19 152 ASP A O 1
ATOM 1193 N N . LEU A 1 153 ? -11.195 3.508 21.422 1.00 96.69 153 LEU A N 1
ATOM 1194 C CA . LEU A 1 153 ? -10.370 2.611 22.225 1.00 96.69 153 LEU A CA 1
ATOM 1195 C C . LEU A 1 153 ? -9.011 2.382 21.562 1.00 96.69 153 LEU A C 1
ATOM 1197 O O . LEU A 1 153 ? -8.931 2.033 20.386 1.00 96.69 153 LEU A O 1
ATOM 1201 N N . PHE A 1 154 ? -7.938 2.524 22.341 1.00 97.06 154 PHE A N 1
ATOM 1202 C CA . PHE A 1 154 ? -6.592 2.120 21.945 1.00 97.06 154 PHE A CA 1
ATOM 1203 C C . PHE A 1 154 ? -6.137 0.927 22.783 1.00 97.06 154 PHE A C 1
ATOM 1205 O O . PHE A 1 154 ? -6.055 1.025 24.008 1.00 97.06 154 PHE A O 1
ATOM 1212 N N . ILE A 1 155 ? -5.803 -0.171 22.112 1.00 94.25 155 ILE A N 1
ATOM 1213 C CA . ILE A 1 155 ? -5.227 -1.368 22.715 1.00 94.25 155 ILE A CA 1
ATOM 1214 C C . ILE A 1 155 ? -3.767 -1.433 22.286 1.00 94.25 155 ILE A C 1
ATOM 1216 O O . ILE A 1 155 ? -3.454 -1.568 21.103 1.00 94.25 155 ILE A O 1
ATOM 1220 N N . LYS A 1 156 ? -2.868 -1.320 23.263 1.00 94.94 156 LYS A N 1
ATOM 1221 C CA . LYS A 1 156 ? -1.439 -1.448 23.010 1.00 94.94 156 LYS A CA 1
ATOM 1222 C C . LYS A 1 156 ? -1.041 -2.920 23.009 1.00 94.94 156 LYS A C 1
ATOM 1224 O O . LYS A 1 156 ? -1.304 -3.609 23.990 1.00 94.94 156 LYS A O 1
ATOM 1229 N N . VAL A 1 157 ? -0.346 -3.350 21.962 1.00 94.12 157 VAL A N 1
ATOM 1230 C CA . VAL A 1 157 ? 0.284 -4.678 21.874 1.00 94.12 157 VAL A CA 1
ATOM 1231 C C . VAL A 1 157 ? 1.803 -4.581 21.862 1.00 94.12 157 VAL A C 1
ATOM 1233 O O . VAL A 1 157 ? 2.373 -3.523 21.585 1.00 94.12 157 VAL A O 1
ATOM 1236 N N . GLU A 1 158 ? 2.474 -5.689 22.162 1.00 94.94 158 GLU A N 1
ATOM 1237 C CA . GLU A 1 158 ? 3.889 -5.842 21.826 1.00 94.94 158 GLU A CA 1
ATOM 1238 C C . GLU A 1 158 ? 4.041 -6.187 20.339 1.00 94.94 158 GLU A C 1
ATOM 1240 O O . GLU A 1 158 ? 3.154 -6.784 19.725 1.00 94.94 158 GLU A O 1
ATOM 1245 N N . ALA A 1 159 ? 5.175 -5.814 19.746 1.00 94.94 159 ALA A N 1
ATOM 1246 C CA . ALA A 1 159 ? 5.443 -6.107 18.343 1.00 94.94 159 ALA A CA 1
ATOM 1247 C C . ALA A 1 159 ? 5.412 -7.624 18.081 1.00 94.94 159 ALA A C 1
ATOM 1249 O O . ALA A 1 159 ? 6.084 -8.390 18.772 1.00 94.94 159 ALA A O 1
ATOM 1250 N N . GLY A 1 160 ? 4.641 -8.047 17.074 1.00 92.31 160 GLY A N 1
ATOM 1251 C CA . GLY A 1 160 ? 4.488 -9.457 16.708 1.00 92.31 160 GLY A CA 1
ATOM 1252 C C . GLY A 1 160 ? 3.502 -10.246 17.577 1.00 92.31 160 GLY A C 1
ATOM 1253 O O . GLY A 1 160 ? 3.456 -11.469 17.461 1.00 92.31 160 GLY A O 1
ATOM 1254 N N . ARG A 1 161 ? 2.719 -9.583 18.441 1.00 91.56 161 ARG A N 1
ATOM 1255 C CA . ARG A 1 161 ? 1.687 -10.217 19.287 1.00 91.56 161 ARG A CA 1
ATOM 1256 C C . ARG A 1 161 ? 0.258 -10.015 18.781 1.00 91.56 161 ARG A C 1
ATOM 1258 O O . ARG A 1 161 ? -0.691 -10.308 19.498 1.00 91.56 161 ARG A O 1
ATOM 1265 N N . ASP A 1 162 ? 0.083 -9.560 17.545 1.00 89.31 162 ASP A N 1
ATOM 1266 C CA . ASP A 1 162 ? -1.232 -9.297 16.945 1.00 89.31 162 ASP A CA 1
ATOM 1267 C C . ASP A 1 162 ? -2.147 -10.538 16.960 1.00 89.31 162 ASP A C 1
ATOM 1269 O O . ASP A 1 162 ? -3.356 -10.420 17.163 1.00 89.31 162 ASP A O 1
ATOM 1273 N N . MET A 1 163 ? -1.561 -11.736 16.829 1.00 89.25 163 MET A N 1
ATOM 1274 C CA . MET A 1 163 ? -2.298 -13.004 16.874 1.00 89.25 163 MET A CA 1
ATOM 1275 C C . MET A 1 163 ? -2.948 -13.287 18.228 1.00 89.25 163 MET A C 1
ATOM 1277 O O . MET A 1 163 ? -4.028 -13.862 18.253 1.00 89.25 163 MET A O 1
ATOM 1281 N N . GLU A 1 164 ? -2.364 -12.841 19.344 1.00 88.62 164 GLU A N 1
ATOM 1282 C CA . GLU A 1 164 ? -2.952 -13.082 20.671 1.00 88.62 164 GLU A CA 1
ATOM 1283 C C . GLU A 1 164 ? -4.323 -12.407 20.804 1.00 88.62 164 GLU A C 1
ATOM 1285 O O . GLU A 1 164 ? -5.243 -12.968 21.391 1.00 88.62 164 GLU A O 1
ATOM 1290 N N . ILE A 1 165 ? -4.483 -11.227 20.196 1.00 86.19 165 ILE A N 1
ATOM 1291 C CA . ILE A 1 165 ? -5.764 -10.515 20.169 1.00 86.19 165 ILE A CA 1
ATOM 1292 C C . ILE A 1 165 ? -6.743 -11.175 19.201 1.00 86.19 165 ILE A C 1
ATOM 1294 O O . ILE A 1 165 ? -7.921 -11.310 19.527 1.00 86.19 165 ILE A O 1
ATOM 1298 N N . ILE A 1 166 ? -6.279 -11.571 18.013 1.00 88.06 166 ILE A N 1
ATOM 1299 C CA . ILE A 1 166 ? -7.142 -12.173 16.987 1.00 88.06 166 ILE A CA 1
ATOM 1300 C C . ILE A 1 166 ? -7.684 -13.532 17.460 1.00 88.06 166 ILE A C 1
ATOM 1302 O O . ILE A 1 166 ? -8.878 -13.795 17.312 1.00 88.06 166 ILE A O 1
ATOM 1306 N N . ASP A 1 167 ? -6.843 -14.359 18.082 1.00 89.00 167 ASP A N 1
ATOM 1307 C CA . ASP A 1 167 ? -7.225 -15.685 18.579 1.00 89.00 167 ASP A CA 1
ATOM 1308 C C . ASP A 1 167 ? -8.156 -15.605 19.804 1.00 89.00 167 ASP A C 1
ATOM 1310 O O . ASP A 1 167 ? -9.018 -16.465 20.003 1.00 89.00 167 ASP A O 1
ATOM 1314 N N . ASP A 1 168 ? -8.039 -14.556 20.623 1.00 87.12 168 ASP A N 1
ATOM 1315 C CA . ASP A 1 168 ? -8.931 -14.328 21.765 1.00 87.12 168 ASP A CA 1
ATOM 1316 C C . ASP A 1 168 ? -10.273 -13.684 21.364 1.00 87.12 168 ASP A C 1
ATOM 1318 O O . ASP A 1 168 ? -11.283 -13.831 22.056 1.00 87.12 168 ASP A O 1
ATOM 1322 N N . LEU A 1 169 ? -10.331 -13.013 20.212 1.00 82.69 169 LEU A N 1
ATOM 1323 C CA . LEU A 1 169 ? -11.516 -12.300 19.721 1.00 82.69 169 LEU A CA 1
ATOM 1324 C C . LEU A 1 169 ? -12.731 -13.227 19.577 1.00 82.69 169 LEU A C 1
ATOM 1326 O O . LEU A 1 169 ? -13.829 -12.899 20.029 1.00 82.69 169 LEU A O 1
ATOM 1330 N N . VAL A 1 170 ? -12.518 -14.430 19.036 1.00 82.56 170 VAL A N 1
ATOM 1331 C CA . VAL A 1 170 ? -13.560 -15.466 18.921 1.00 82.56 170 VAL A CA 1
ATOM 1332 C C . VAL A 1 170 ? -13.981 -16.048 20.272 1.00 82.56 170 VAL A C 1
ATOM 1334 O O . VAL A 1 170 ? -15.053 -16.645 20.396 1.00 82.56 170 VAL A O 1
ATOM 1337 N N . ASN A 1 171 ? -13.151 -15.870 21.303 1.00 85.06 171 ASN A N 1
ATOM 1338 C CA . ASN A 1 171 ? -13.417 -16.367 22.643 1.00 85.06 171 ASN A CA 1
ATOM 1339 C C . ASN A 1 171 ? -14.281 -15.421 23.487 1.00 85.06 171 ASN A C 1
ATOM 1341 O O . ASN A 1 171 ? -14.842 -15.857 24.500 1.00 85.06 171 ASN A O 1
ATOM 1345 N N . GLN A 1 172 ? -14.448 -14.172 23.047 1.00 82.25 172 GLN A N 1
ATOM 1346 C CA . GLN A 1 172 ? -15.172 -13.154 23.794 1.00 82.25 172 GLN A CA 1
ATOM 1347 C C . GLN A 1 172 ? -16.672 -13.471 23.925 1.00 82.25 172 GLN A C 1
ATOM 1349 O O . GLN A 1 172 ? -17.299 -13.899 22.949 1.00 82.25 172 GLN A O 1
ATOM 1354 N N . PRO A 1 173 ? -17.303 -13.206 25.089 1.00 81.56 173 PRO A N 1
ATOM 1355 C CA . PRO A 1 173 ? -18.720 -13.510 25.312 1.00 81.56 173 PRO A CA 1
ATOM 1356 C C . PRO A 1 173 ? -19.658 -12.876 24.278 1.00 81.56 173 PRO A C 1
ATOM 1358 O O . PRO A 1 173 ? -20.636 -13.489 23.857 1.00 81.56 173 PRO A O 1
ATOM 1361 N N . TRP A 1 174 ? -19.348 -11.655 23.838 1.00 72.75 174 TRP A N 1
ATOM 1362 C CA . TRP A 1 174 ? -20.132 -10.943 22.829 1.00 72.75 174 TRP A CA 1
ATOM 1363 C C . TRP A 1 174 ? -19.979 -11.540 21.421 1.00 72.75 174 TRP A C 1
ATOM 1365 O O . TRP A 1 174 ? -20.895 -11.404 20.615 1.00 72.75 174 TRP A O 1
ATOM 1375 N N . PHE A 1 175 ? -18.865 -12.221 21.125 1.00 69.44 175 PHE A N 1
ATOM 1376 C CA . PHE A 1 175 ? -18.642 -12.899 19.846 1.00 69.44 175 PHE A CA 1
ATOM 1377 C C . PHE A 1 175 ? -19.309 -14.280 19.837 1.00 69.44 175 PHE A C 1
ATOM 1379 O O . PHE A 1 175 ? -20.065 -14.588 18.921 1.00 69.44 175 PHE A O 1
ATOM 1386 N N . LYS A 1 176 ? -19.125 -15.079 20.901 1.00 69.25 176 LYS A N 1
ATOM 1387 C CA . LYS A 1 176 ? -19.718 -16.429 21.034 1.00 69.25 176 LYS A CA 1
ATOM 1388 C C . LYS A 1 176 ? -21.243 -16.444 20.956 1.00 69.25 176 LYS A C 1
ATOM 1390 O O . LYS A 1 176 ? -21.825 -17.422 20.499 1.00 69.25 176 LYS A O 1
ATOM 1395 N N . ASN A 1 177 ? -21.883 -15.375 21.420 1.00 69.19 177 ASN A N 1
ATOM 1396 C CA . ASN A 1 177 ? -23.339 -15.277 21.470 1.00 69.19 177 ASN A CA 1
ATOM 1397 C C . ASN A 1 177 ? -23.963 -14.726 20.175 1.00 69.19 177 ASN A C 1
ATOM 1399 O O . ASN A 1 177 ? -25.192 -14.657 20.088 1.00 69.19 177 ASN A O 1
ATOM 1403 N N . LYS A 1 178 ? -23.165 -14.358 19.158 1.00 58.81 178 LYS A N 1
ATOM 1404 C CA . LYS A 1 178 ? -23.696 -14.048 17.825 1.00 58.81 178 LYS A CA 1
ATOM 1405 C C . LYS A 1 178 ? -24.075 -15.354 17.127 1.00 58.81 178 LYS A C 1
ATOM 1407 O O . LYS A 1 178 ? -23.212 -16.131 16.729 1.00 58.81 178 LYS A O 1
ATOM 1412 N N . LYS A 1 179 ? -25.378 -15.594 16.964 1.00 51.22 179 LYS A N 1
ATOM 1413 C CA . LYS A 1 179 ? -25.859 -16.553 15.964 1.00 51.22 179 LYS A CA 1
ATOM 1414 C C . LYS A 1 179 ? -25.581 -15.946 14.587 1.00 51.22 179 LYS A C 1
ATOM 1416 O O . LYS A 1 179 ? -26.082 -14.856 14.315 1.00 51.22 179 LYS A O 1
ATOM 1421 N N . LEU A 1 180 ? -24.741 -16.614 13.796 1.00 51.84 180 LEU A N 1
ATOM 1422 C CA . LEU A 1 180 ? -24.628 -16.373 12.354 1.00 51.84 180 LEU A CA 1
ATOM 1423 C C . LEU A 1 180 ? -25.961 -16.687 11.667 1.00 51.84 180 LEU A C 1
ATOM 1425 O O . LEU A 1 180 ? -26.617 -17.666 12.099 1.00 51.84 180 LEU A O 1
#

Organism: NCBI:txid235205

InterPro domains:
  IPR006656 Molybdopterin oxidoreductase [PF00384] (27-165)

Foldseek 3Di:
DDDPCVVCVVVVVDDPVVDDPADPDDHPVVVVVVVVVVLVVDDLAVDAAEDEPPDDPVVVVVVVVCNVVSVRPHYYYPCCVPCVVVQVVCCVVPVGSDDPDDLVVLQVAQAAEAEADLCCVPPVVSVVSNLVHNHQYEYEEQDCHPSNVSGNYYDHDDPPCSVVCVVCVCVDPVNVPDDD

Radius of gyration: 22.87 Å; chains: 1; bounding box: 49×40×56 Å

Sequence (180 aa):
MLCIKGQTLLETVGTDNDRLLKPSVGTWDETIKTIANIFRSNKKDEIALYLSGQMLMEDLYVAKKFAESYGINNIESNSRLCMYSTVEANKRAYGADIVPVSYDDIFLAETIFIIGSNTADCHPIVFNYVKKSKAFVVCVDVYKTTTAKKSDLFIKVEAGRDMEIIDDLVNQPWFKNKKL

Secondary structure (DSSP, 8-state):
---HHHHTHHHHT--TTTS--S-SSS-HHHHHHHHHHHHHHS-GGG-EEEE-TTS-HHHHHHHHHHHHHHT--EEEETHHHHTHHHHHHHHHHHSSS-----STHHHH-SEEEEES--HHHHSHHHHHHHHHS-SEEEEEESS--HHHHTSSEEEE--TT-HHHHHHHHTTSHHHHT---

pLDDT: mean 92.46, std 7.4, range [51.22, 98.19]